Protein 2BKF (pdb70)

B-factor: mean 43.62, std 7.39, range [30.12, 72.99]

Structure (mmCIF, N/CA/C/O backbone):
data_2BKF
#
_entry.id   2BKF
#
_cell.length_a   100.612
_cell.length_b   100.612
_cell.length_c   42.160
_cell.angle_alpha   90.00
_cell.angle_beta   90.00
_cell.angle_gamma   120.00
#
_symmetry.space_group_name_H-M   'P 63 2 2'
#
loop_
_entity.id
_entity.type
_entity.pdbx_description
1 polymer 'ZINC-FINGER PROTEIN NBR1 (NEXT TO BREAST CANCER 1)'
2 non-polymer GLYCEROL
3 water water
#
loop_
_atom_site.group_PDB
_atom_site.id
_atom_site.type_symbol
_atom_site.label_atom_id
_atom_site.label_alt_id
_atom_site.label_comp_id
_atom_site.label_asym_id
_atom_site.label_entity_id
_atom_site.label_seq_id
_atom_site.pdbx_PDB_ins_code
_atom_site.Cartn_x
_atom_site.Cartn_y
_atom_site.Cartn_z
_atom_site.occupancy
_atom_site.B_iso_or_equiv
_atom_site.auth_seq_id
_atom_site.auth_comp_id
_atom_site.auth_asym_id
_atom_site.auth_atom_id
_atom_site.pdbx_PDB_model_num
ATOM 1 N N . ALA A 1 2 ? 23.870 73.458 19.493 1.00 62.65 0 ALA A N 1
ATOM 2 C CA . ALA A 1 2 ? 22.457 73.932 19.574 1.00 62.81 0 ALA A CA 1
ATOM 3 C C . ALA A 1 2 ? 22.372 75.381 19.117 1.00 61.55 0 ALA A C 1
ATOM 4 O O . ALA A 1 2 ? 23.329 76.134 19.344 1.00 62.58 0 ALA A O 1
ATOM 6 N N . MET A 1 3 ? 21.283 75.825 18.482 1.00 58.64 1 MET A N 1
ATOM 7 C CA . MET A 1 3 ? 20.166 75.049 17.892 1.00 55.85 1 MET A CA 1
ATOM 8 C C . MET A 1 3 ? 19.402 76.116 17.121 1.00 53.32 1 MET A C 1
ATOM 9 O O . MET A 1 3 ? 19.315 77.253 17.590 1.00 51.26 1 MET A O 1
ATOM 14 N N . GLU A 1 4 ? 18.854 75.781 15.955 1.00 48.92 2 GLU A N 1
ATOM 15 C CA . GLU A 1 4 ? 18.306 76.817 15.079 1.00 48.30 2 GLU A CA 1
ATOM 16 C C . GLU A 1 4 ? 17.213 77.614 15.796 1.00 47.11 2 GLU A C 1
ATOM 17 O O . GLU A 1 4 ? 16.336 77.026 16.430 1.00 44.77 2 GLU A O 1
ATOM 28 N N . PRO A 1 5 ? 17.258 78.960 15.697 1.00 45.68 3 PRO A N 1
ATOM 29 C CA . PRO A 1 5 ? 16.219 79.771 16.330 1.00 44.79 3 PRO A CA 1
ATOM 30 C C . PRO A 1 5 ? 14.919 79.732 15.547 1.00 42.56 3 PRO A C 1
ATOM 31 O O . PRO A 1 5 ? 14.878 79.151 14.460 1.00 42.77 3 PRO A O 1
ATOM 35 N N . GLN A 1 6 ? 13.881 80.363 16.091 1.00 41.70 4 GLN A N 1
ATOM 36 C CA . GLN A 1 6 ? 12.586 80.449 15.425 1.00 41.73 4 GLN A CA 1
ATOM 37 C C . GLN A 1 6 ? 12.776 80.903 13.984 1.00 42.07 4 GLN A C 1
ATOM 38 O O . GLN A 1 6 ? 13.532 81.833 13.720 1.00 43.85 4 GLN A O 1
ATOM 44 N N . VAL A 1 7 ? 12.091 80.236 13.056 1.00 38.45 5 VAL A N 1
ATOM 45 C CA . VAL A 1 7 ? 12.098 80.625 11.652 1.00 39.10 5 VAL A CA 1
ATOM 46 C C . VAL A 1 7 ? 10.690 81.047 11.274 1.00 38.97 5 VAL A C 1
ATOM 47 O O . VAL A 1 7 ? 9.717 80.496 11.762 1.00 40.00 5 VAL A O 1
ATOM 51 N N . THR A 1 8 ? 10.589 82.027 10.386 1.00 37.65 6 THR A N 1
ATOM 52 C CA . THR A 1 8 ? 9.323 82.447 9.809 1.00 37.40 6 THR A CA 1
ATOM 53 C C . THR A 1 8 ? 9.218 81.912 8.388 1.00 37.51 6 THR A C 1
ATOM 54 O O . THR A 1 8 ? 10.098 82.165 7.562 1.00 37.14 6 THR A O 1
ATOM 58 N N . LEU A 1 9 ? 8.157 81.156 8.122 1.00 36.53 7 LEU A N 1
ATOM 59 C CA . LEU A 1 9 ? 7.885 80.663 6.753 1.00 35.94 7 LEU A CA 1
ATOM 60 C C . LEU A 1 9 ? 6.806 81.547 6.157 1.00 37.74 7 LEU A C 1
ATOM 61 O O . LEU A 1 9 ? 5.686 81.563 6.641 1.00 38.76 7 LEU A O 1
ATOM 66 N N . ASN A 1 10 ? 7.152 82.289 5.104 1.00 36.73 8 ASN A N 1
ATOM 67 C CA . ASN A 1 10 ? 6.212 83.179 4.456 1.00 37.43 8 ASN A CA 1
ATOM 68 C C . ASN A 1 10 ? 5.749 82.433 3.227 1.00 37.61 8 ASN A C 1
ATOM 69 O O . ASN A 1 10 ? 6.542 82.263 2.293 1.00 39.55 8 ASN A O 1
ATOM 74 N N . VAL A 1 11 ? 4.522 81.938 3.251 1.00 36.21 9 VAL A N 1
ATOM 75 C CA . VAL A 1 11 ? 4.053 80.988 2.243 1.00 36.32 9 VAL A CA 1
ATOM 76 C C . VAL A 1 11 ? 2.973 81.628 1.389 1.00 37.14 9 VAL A C 1
ATOM 77 O O . VAL A 1 11 ? 1.934 82.038 1.882 1.00 37.17 9 VAL A O 1
ATOM 81 N N . THR A 1 12 ? 3.243 81.755 0.088 1.00 35.69 10 THR A N 1
ATOM 82 C CA . THR A 1 12 ? 2.308 82.300 -0.885 1.00 36.16 10 THR A CA 1
ATOM 83 C C . THR A 1 12 ? 1.595 81.190 -1.642 1.00 34.59 10 THR A C 1
ATOM 84 O O . THR A 1 12 ? 2.207 80.235 -2.099 1.00 38.12 10 THR A O 1
ATOM 88 N N . PHE A 1 13 ? 0.296 81.333 -1.734 1.00 37.97 11 PHE A N 1
ATOM 89 C CA . PHE A 1 13 ? -0.522 80.548 -2.617 1.00 36.79 11 PHE A CA 1
ATOM 90 C C . PHE A 1 13 ? -1.403 81.516 -3.370 1.00 35.44 11 PHE A C 1
ATOM 91 O O . PHE A 1 13 ? -2.287 82.137 -2.817 1.00 35.33 11 PHE A O 1
ATOM 99 N N . LYS A 1 14 ? -1.154 81.637 -4.664 1.00 35.78 12 LYS A N 1
ATOM 100 C CA . LYS A 1 14 ? -1.897 82.528 -5.525 1.00 35.92 12 LYS A CA 1
ATOM 101 C C . LYS A 1 14 ? -1.726 83.919 -4.966 1.00 37.47 12 LYS A C 1
ATOM 102 O O . LYS A 1 14 ? -0.580 84.389 -4.883 1.00 37.74 12 LYS A O 1
ATOM 108 N N . ASN A 1 15 ? -2.807 84.605 -4.584 1.00 37.09 13 ASN A N 1
ATOM 109 C CA . ASN A 1 15 ? -2.651 85.961 -4.018 1.00 35.65 13 ASN A CA 1
ATOM 110 C C . ASN A 1 15 ? -2.859 86.026 -2.520 1.00 34.74 13 ASN A C 1
ATOM 111 O O . ASN A 1 15 ? -3.126 87.094 -1.990 1.00 36.48 13 ASN A O 1
ATOM 116 N N . GLU A 1 16 ? -2.739 84.884 -1.907 1.00 34.62 14 GLU A N 1
ATOM 117 C CA . GLU A 1 16 ? -2.814 84.802 -0.447 1.00 34.69 14 GLU A CA 1
ATOM 118 C C . GLU A 1 16 ? -1.435 84.508 0.099 1.00 36.63 14 GLU A C 1
ATOM 119 O O . GLU A 1 16 ? -0.687 83.708 -0.464 1.00 38.10 14 GLU A O 1
ATOM 125 N N . ILE A 1 17 ? -1.091 85.136 1.233 1.00 36.20 15 ILE A N 1
ATOM 126 C CA . ILE A 1 17 ? 0.154 84.805 1.884 1.00 36.79 15 ILE A CA 1
ATOM 127 C C . ILE A 1 17 ? -0.110 84.635 3.359 1.00 37.79 15 ILE A C 1
ATOM 128 O O . ILE A 1 17 ? -0.863 85.421 3.945 1.00 39.15 15 ILE A O 1
ATOM 133 N N . GLN A 1 18 ? 0.491 83.603 3.911 1.00 37.31 16 GLN A N 1
ATOM 134 C CA . GLN A 1 18 ? 0.470 83.410 5.346 1.00 40.96 16 GLN A CA 1
ATOM 135 C C . GLN A 1 18 ? 1.854 83.230 5.844 1.00 41.03 16 GLN A C 1
ATOM 136 O O . GLN A 1 18 ? 2.677 82.558 5.214 1.00 42.42 16 GLN A O 1
ATOM 142 N N . SER A 1 19 ? 2.105 83.812 7.012 1.00 41.06 17 SER A N 1
ATOM 143 C CA . SER A 1 19 ? 3.395 83.617 7.673 1.00 40.57 17 SER A CA 1
ATOM 144 C C . SER A 1 19 ? 3.220 82.664 8.835 1.00 40.55 17 SER A C 1
ATOM 145 O O . SER A 1 19 ? 2.302 82.815 9.641 1.00 43.75 17 SER A O 1
ATOM 148 N N . PHE A 1 20 ? 4.071 81.676 8.893 1.00 37.26 18 PHE A N 1
ATOM 149 C CA . PHE A 1 20 ? 4.026 80.732 10.021 1.00 39.27 18 PHE A CA 1
ATOM 150 C C . PHE A 1 20 ? 5.282 80.911 10.831 1.00 39.36 18 PHE A C 1
ATOM 151 O O . PHE A 1 20 ? 6.374 80.766 10.308 1.00 40.38 18 PHE A O 1
ATOM 159 N N . LEU A 1 21 ? 5.136 81.229 12.117 1.00 41.40 19 LEU A N 1
ATOM 160 C CA . LEU A 1 21 ? 6.306 81.312 13.000 1.00 42.48 19 LEU A CA 1
ATOM 161 C C . LEU A 1 21 ? 6.490 79.925 13.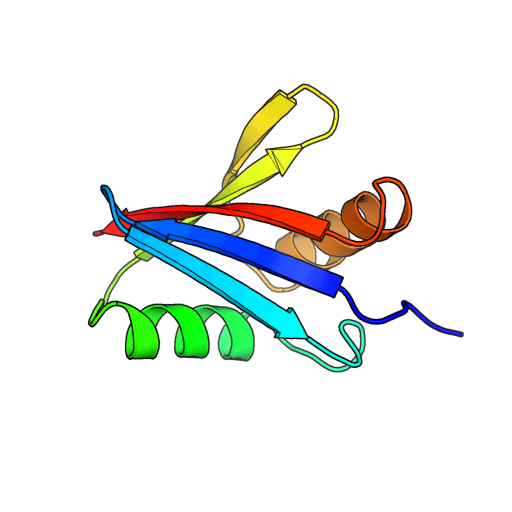571 1.00 44.62 19 LEU A C 1
ATOM 162 O O . LEU A 1 21 ? 5.603 79.457 14.299 1.00 50.69 19 LEU A O 1
ATOM 167 N N . VAL A 1 22 ? 7.623 79.276 13.248 1.00 39.19 20 VAL A N 1
ATOM 168 C CA . VAL A 1 22 ? 7.949 77.912 13.650 1.00 40.59 20 VAL A CA 1
ATOM 169 C C . VAL A 1 22 ? 9.048 78.009 14.694 1.00 38.81 20 VAL A C 1
ATOM 170 O O . VAL A 1 22 ? 10.182 78.351 14.403 1.00 38.80 20 VAL A O 1
ATOM 174 N N . SER A 1 23 ? 8.685 77.705 15.923 1.00 37.97 21 SER A N 1
ATOM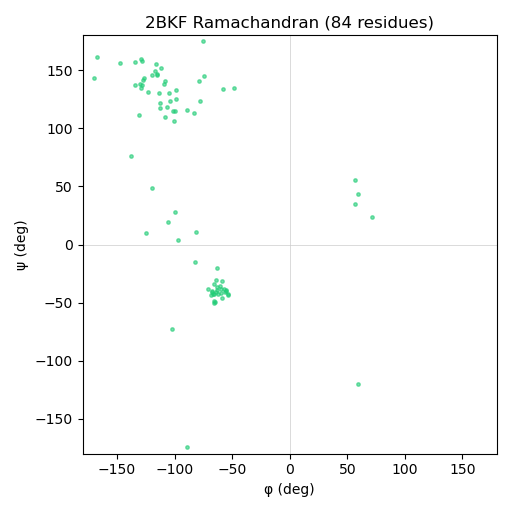 175 C CA . SER A 1 23 ? 9.551 77.981 17.040 1.00 37.44 21 SER A CA 1
ATOM 176 C C . SER A 1 23 ? 10.877 77.231 17.055 1.00 41.00 21 SER A C 1
ATOM 177 O O . SER A 1 23 ? 11.909 77.791 17.435 1.00 45.36 21 SER A O 1
ATOM 180 N N . ASP A 1 24 ? 10.868 75.966 16.699 1.00 40.36 22 ASP A N 1
ATOM 181 C CA . ASP A 1 24 ? 12.074 75.146 16.890 1.00 39.24 22 ASP A CA 1
ATOM 182 C C . ASP A 1 24 ? 12.230 74.308 15.647 1.00 37.89 22 ASP A C 1
ATOM 183 O O . ASP A 1 24 ? 11.931 73.130 15.685 1.00 39.34 22 ASP A O 1
ATOM 188 N N . PRO A 1 25 ? 12.702 74.925 14.549 1.00 38.46 23 PRO A N 1
ATOM 189 C CA . PRO A 1 25 ? 12.702 74.223 13.273 1.00 39.30 23 PRO A CA 1
ATOM 190 C C . PRO A 1 25 ? 13.472 72.922 13.219 1.00 39.68 23 PRO A C 1
ATOM 191 O O . PRO A 1 25 ? 13.080 72.021 12.480 1.00 39.15 23 PRO A O 1
ATOM 195 N N . GLU A 1 26 ? 14.548 72.782 13.992 1.00 38.84 24 GLU A N 1
ATOM 196 C CA . GLU A 1 26 ? 15.240 71.488 14.039 1.00 38.85 24 GLU A CA 1
ATOM 197 C C . GLU A 1 26 ? 14.360 70.393 14.602 1.00 36.79 24 GLU A C 1
ATOM 198 O O . GLU A 1 26 ? 14.641 69.216 14.447 1.00 37.45 24 GLU A O 1
ATOM 204 N N . ASN A 1 27 ? 13.328 70.801 15.336 1.00 36.60 25 ASN A N 1
ATOM 205 C CA . ASN A 1 27 ? 12.397 69.872 15.911 1.00 33.29 25 ASN A CA 1
ATOM 206 C C . ASN A 1 27 ? 11.129 69.721 15.130 1.00 36.99 25 ASN A C 1
ATOM 207 O O . ASN A 1 27 ? 10.082 69.410 15.698 1.00 39.97 25 ASN A O 1
ATOM 212 N N . THR A 1 28 ? 11.219 69.954 13.825 1.00 37.19 26 THR A N 1
ATOM 213 C CA . THR A 1 28 ? 10.076 69.796 12.953 1.00 37.54 26 THR A CA 1
ATOM 214 C C . THR A 1 28 ? 10.401 68.913 11.766 1.00 36.58 26 THR A C 1
ATOM 215 O O . THR A 1 28 ? 11.566 68.741 11.406 1.00 37.87 26 THR A O 1
ATOM 219 N N . THR A 1 29 ? 9.353 68.340 11.186 1.00 38.82 27 THR A N 1
ATOM 220 C CA . THR A 1 29 ? 9.510 67.530 9.988 1.00 37.27 27 THR A CA 1
ATOM 221 C C . THR A 1 29 ? 8.856 68.252 8.834 1.00 36.60 27 THR A C 1
ATOM 222 O O . THR A 1 29 ? 7.926 69.045 9.016 1.00 3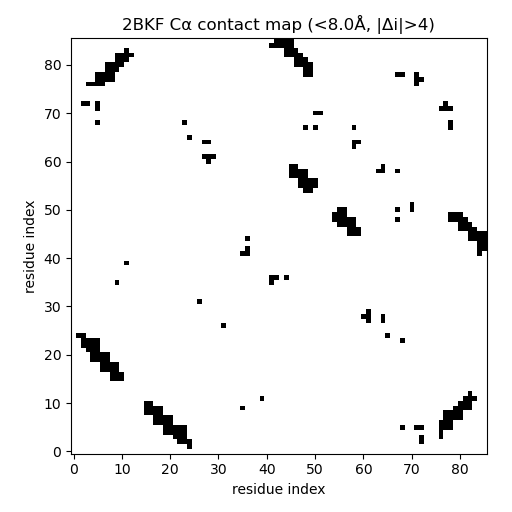7.83 27 THR A O 1
ATOM 226 N N . TRP A 1 30 ? 9.381 67.983 7.661 1.00 38.68 28 TRP A N 1
ATOM 227 C CA . TRP A 1 30 ? 8.774 68.483 6.441 1.00 37.39 28 TRP A CA 1
ATOM 228 C C . TRP A 1 30 ? 7.325 68.018 6.334 1.00 36.00 28 TRP A C 1
ATOM 229 O O . TRP A 1 30 ? 6.465 68.813 5.937 1.00 37.18 28 TRP A O 1
ATOM 240 N N . ALA A 1 31 ? 7.028 66.792 6.736 1.00 37.18 29 ALA A N 1
ATOM 241 C CA . ALA A 1 31 ? 5.645 66.318 6.714 1.00 37.35 29 ALA A CA 1
ATOM 242 C C . ALA A 1 31 ? 4.737 67.226 7.520 1.00 37.47 29 ALA A C 1
ATOM 243 O O . ALA A 1 31 ? 3.648 67.578 7.081 1.00 37.81 29 ALA A O 1
ATOM 245 N N . ASP A 1 32 ? 5.215 67.685 8.677 1.00 39.01 30 ASP A N 1
ATOM 246 C CA . ASP A 1 32 ? 4.430 68.563 9.515 1.00 39.23 30 ASP A CA 1
ATOM 247 C C . ASP A 1 32 ? 4.174 69.933 8.841 1.00 36.88 30 ASP A C 1
ATOM 248 O O . ASP A 1 32 ? 3.089 70.530 8.917 1.00 36.34 30 ASP A O 1
ATOM 253 N N . ILE A 1 33 ? 5.208 70.470 8.213 1.00 36.55 31 ILE A N 1
ATOM 254 C CA . ILE A 1 33 ? 5.116 71.759 7.536 1.00 37.38 31 ILE A CA 1
ATOM 255 C C . ILE A 1 33 ? 4.164 71.638 6.364 1.00 37.80 31 ILE A C 1
ATOM 256 O O . ILE A 1 33 ? 3.287 72.469 6.197 1.00 37.77 31 ILE A O 1
ATOM 261 N N . GLU A 1 34 ? 4.361 70.625 5.525 1.00 39.83 32 GLU A N 1
ATOM 262 C CA . GLU A 1 34 ? 3.435 70.399 4.393 1.00 40.26 32 GLU A CA 1
ATOM 263 C C . GLU A 1 34 ? 2.001 70.307 4.858 1.00 38.20 32 GLU A C 1
ATOM 264 O O . GLU A 1 34 ? 1.091 70.867 4.263 1.00 38.99 32 GLU A O 1
ATOM 270 N N . ALA A 1 35 ? 1.781 69.580 5.950 1.00 37.08 33 ALA A N 1
ATOM 271 C CA . ALA A 1 35 ? 0.446 69.415 6.473 1.00 37.19 33 ALA A CA 1
ATOM 272 C C . ALA A 1 35 ? -0.134 70.749 6.910 1.00 34.72 33 ALA A C 1
ATOM 273 O O . ALA A 1 35 ? -1.293 71.051 6.682 1.00 38.30 33 ALA A O 1
ATOM 275 N N . MET A 1 36 ? 0.682 71.607 7.524 1.00 35.72 34 MET A N 1
ATOM 276 C CA . MET A 1 36 ? 0.211 72.908 7.931 1.00 37.58 34 MET A CA 1
ATOM 277 C C . MET A 1 36 ? -0.226 73.763 6.737 1.00 35.81 34 MET A C 1
ATOM 278 O O . MET A 1 36 ? -1.222 74.468 6.771 1.00 37.01 34 MET A O 1
ATOM 287 N N . VAL A 1 37 ? 0.577 73.711 5.676 1.00 35.41 35 VAL A N 1
ATOM 288 C CA . VAL A 1 37 ? 0.283 74.470 4.469 1.00 35.59 35 VAL A CA 1
ATOM 289 C C . VAL A 1 37 ? -1.006 73.939 3.777 1.00 35.09 35 VAL A C 1
ATOM 290 O O . VAL A 1 37 ? -1.841 74.716 3.339 1.00 36.46 35 VAL A O 1
ATOM 294 N N . LYS A 1 38 ? -1.159 72.629 3.711 1.00 35.51 36 LYS A N 1
ATOM 295 C CA . LYS A 1 38 ? -2.344 71.968 3.162 1.00 36.87 36 LYS A CA 1
ATOM 296 C C . LYS A 1 38 ? -3.591 72.367 3.888 1.00 35.69 36 LYS A C 1
ATOM 297 O O . LYS A 1 38 ? -4.588 72.680 3.297 1.00 37.71 36 LYS A O 1
ATOM 303 N N . VAL A 1 39 ? -3.523 72.360 5.228 1.00 38.03 37 VAL A N 1
ATOM 304 C CA . VAL A 1 39 ? -4.677 72.697 6.023 1.00 40.44 37 VAL A CA 1
ATOM 305 C C . VAL A 1 39 ? -5.025 74.167 5.847 1.00 40.49 37 VAL A C 1
ATOM 306 O O . VAL A 1 39 ? -6.187 74.555 5.706 1.00 46.44 37 VAL A O 1
ATOM 310 N N . SER A 1 40 ? -4.010 75.007 5.797 1.00 40.33 38 SER A N 1
ATOM 311 C CA . SER A 1 40 ? -4.208 76.410 5.715 1.00 38.74 38 SER A CA 1
ATOM 312 C C . SER A 1 40 ? -4.888 76.813 4.414 1.00 38.57 38 SER A C 1
ATOM 313 O O . SER A 1 40 ? -5.894 77.521 4.441 1.00 42.45 38 SER A O 1
ATOM 316 N N . PHE A 1 41 ? -4.374 76.315 3.282 1.00 38.14 39 PHE A N 1
ATOM 317 C CA . PHE A 1 41 ? -4.85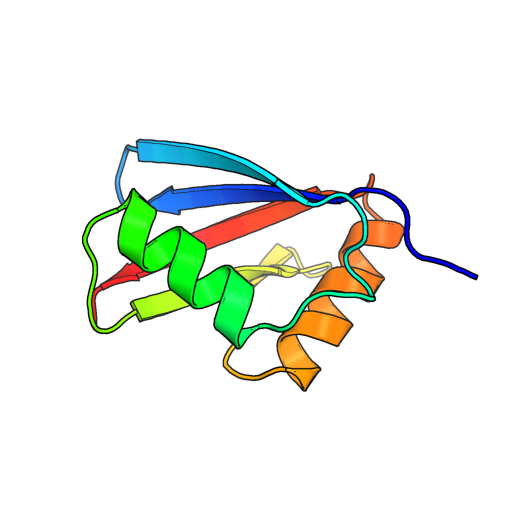0 76.678 1.962 1.00 35.78 39 PHE A CA 1
ATOM 318 C C . PHE A 1 41 ? -5.868 75.716 1.309 1.00 33.96 39 PHE A C 1
ATOM 319 O O . PHE A 1 41 ? -6.294 75.932 0.170 1.00 36.53 39 PHE A O 1
ATOM 327 N N . ASP A 1 42 ? -6.272 74.696 2.038 1.00 34.42 40 ASP A N 1
ATOM 328 C CA . ASP A 1 42 ? -7.183 73.670 1.555 1.00 33.27 40 ASP A CA 1
ATOM 329 C C . ASP A 1 42 ? -6.653 72.997 0.313 1.00 35.83 40 ASP A C 1
ATOM 330 O O . ASP A 1 42 ? -7.356 72.948 -0.710 1.00 37.17 40 ASP A O 1
ATOM 335 N N . LEU A 1 43 ? -5.443 72.458 0.410 1.00 34.90 41 LEU A N 1
ATOM 336 C CA . LEU A 1 43 ? -4.819 71.779 -0.733 1.00 37.84 41 LEU A CA 1
ATOM 337 C C . LEU A 1 43 ? -4.579 70.316 -0.441 1.00 38.46 41 LEU A C 1
ATOM 338 O O . LEU A 1 43 ? -4.371 69.918 0.706 1.00 39.70 41 LEU A O 1
ATOM 343 N N . ASN A 1 44 ? -4.627 69.493 -1.476 1.00 41.86 42 ASN A N 1
ATOM 344 C CA . ASN A 1 44 ? -4.323 68.082 -1.289 1.00 45.03 42 ASN A CA 1
ATOM 345 C C . ASN A 1 44 ? -2.912 67.810 -1.782 1.00 46.93 42 ASN A C 1
ATOM 346 O O . ASN A 1 44 ? -2.011 67.621 -0.984 1.00 53.67 42 ASN A O 1
ATOM 355 N N . THR A 1 45 ? -2.700 67.821 -3.087 1.00 46.72 43 THR A N 1
ATOM 356 C CA . THR A 1 45 ? -1.387 67.522 -3.625 1.00 46.79 43 THR A CA 1
ATOM 357 C C . THR A 1 45 ? -0.741 68.854 -3.928 1.00 46.29 43 THR A C 1
ATOM 358 O O . THR A 1 45 ? -1.322 69.671 -4.638 1.00 48.58 43 THR A O 1
ATOM 365 N N . ILE A 1 46 ? 0.444 69.075 -3.369 1.00 45.42 44 ILE A N 1
ATOM 366 C CA . ILE A 1 46 ? 1.139 70.349 -3.498 1.00 45.61 44 ILE A CA 1
ATOM 367 C C . ILE A 1 46 ? 2.608 70.181 -3.841 1.00 43.75 44 ILE A C 1
ATOM 368 O O . ILE A 1 46 ? 3.200 69.120 -3.617 1.00 43.02 44 ILE A O 1
ATOM 373 N N . GLN A 1 47 ? 3.175 71.222 -4.433 1.00 42.30 45 GLN A N 1
ATOM 374 C CA . GLN A 1 47 ? 4.614 71.382 -4.507 1.00 41.69 45 GLN A CA 1
ATOM 375 C C . GLN A 1 47 ? 4.928 72.718 -3.875 1.00 40.77 45 GLN A C 1
ATOM 376 O O . GLN A 1 47 ? 4.286 73.726 -4.176 1.00 39.01 45 GLN A O 1
ATOM 382 N N . ILE A 1 48 ? 5.900 72.709 -2.980 1.00 39.06 46 ILE A N 1
ATOM 383 C CA . ILE A 1 48 ? 6.324 73.905 -2.336 1.00 38.43 46 ILE A CA 1
ATOM 384 C C . ILE A 1 48 ? 7.742 74.183 -2.800 1.00 38.85 46 ILE A C 1
ATOM 385 O O . ILE A 1 48 ? 8.590 73.294 -2.799 1.00 40.02 46 ILE A O 1
ATOM 390 N N . LYS A 1 49 ? 7.976 75.419 -3.231 1.00 37.23 47 LYS A N 1
AT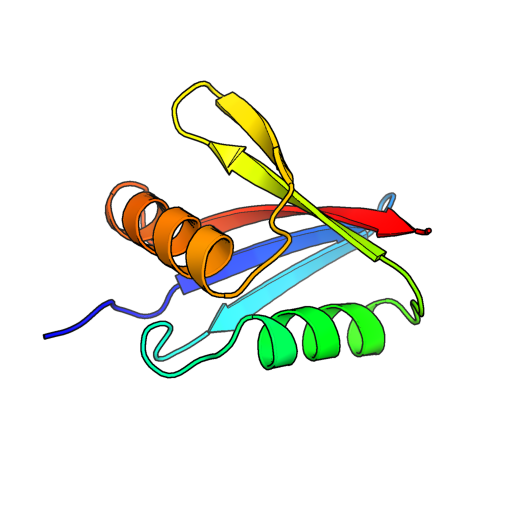OM 391 C CA . LYS A 1 49 ? 9.317 75.899 -3.581 1.00 37.90 47 LYS A CA 1
ATOM 392 C C . LYS A 1 49 ? 9.739 77.021 -2.649 1.00 40.45 47 LYS A C 1
ATOM 393 O O . LYS A 1 49 ? 8.891 77.682 -2.053 1.00 40.02 47 LYS A O 1
ATOM 399 N N . TYR A 1 50 ? 11.045 77.208 -2.496 1.00 38.67 48 TYR A N 1
ATOM 400 C CA . TYR A 1 50 ? 11.557 78.370 -1.790 1.00 39.16 48 TYR A CA 1
ATOM 401 C C . TYR A 1 50 ? 12.609 79.079 -2.605 1.00 41.35 48 TYR A C 1
ATOM 402 O O . TYR A 1 50 ? 13.242 78.508 -3.497 1.00 37.60 48 TYR A O 1
ATOM 411 N N . LEU A 1 51 ? 12.810 80.339 -2.247 1.00 42.25 49 LEU A N 1
ATOM 412 C CA . LEU A 1 51 ? 13.824 81.163 -2.850 1.00 42.06 49 LEU A CA 1
ATOM 413 C C . LEU A 1 51 ? 15.178 80.919 -2.185 1.00 40.64 49 LEU A C 1
ATOM 414 O O . LEU A 1 51 ? 15.355 81.226 -1.000 1.00 41.04 49 LEU A O 1
ATOM 419 N N . ASP A 1 52 ? 16.113 80.350 -2.940 1.00 41.18 50 ASP A N 1
ATOM 420 C CA . ASP A 1 52 ? 17.433 80.001 -2.394 1.00 44.02 50 ASP A CA 1
ATOM 421 C C . ASP A 1 52 ? 18.449 81.152 -2.521 1.00 45.97 50 ASP A C 1
ATOM 422 O O . ASP A 1 52 ? 18.079 82.257 -2.922 1.00 45.07 50 ASP A O 1
ATOM 427 N N . GLU A 1 53 ? 19.711 80.898 -2.168 1.00 48.26 51 GLU A N 1
ATOM 428 C CA . GLU A 1 53 ? 20.761 81.931 -2.196 1.00 50.24 51 GLU A CA 1
ATOM 429 C C . GLU A 1 53 ? 21.035 82.438 -3.605 1.00 51.07 51 GLU A C 1
ATOM 430 O O . GLU A 1 53 ? 21.425 83.592 -3.790 1.00 53.02 51 GLU A O 1
ATOM 436 N N . GLU A 1 54 ? 20.841 81.569 -4.594 1.00 51.61 52 GLU A N 1
ATOM 437 C CA . GLU A 1 54 ? 20.969 81.950 -6.000 1.00 51.55 52 GLU A CA 1
ATOM 438 C C . GLU A 1 54 ? 19.689 82.627 -6.505 1.00 51.39 52 GLU A C 1
ATOM 439 O O . GLU A 1 54 ? 19.532 82.834 -7.705 1.00 51.30 52 GLU A O 1
ATOM 445 N N . ASN A 1 55 ? 18.780 82.961 -5.586 1.00 50.33 53 ASN A N 1
ATOM 446 C CA . ASN A 1 55 ? 17.538 83.662 -5.905 1.00 50.67 53 ASN A CA 1
ATOM 447 C C . ASN A 1 55 ? 16.689 82.929 -6.941 1.00 50.57 53 ASN A C 1
ATOM 448 O O . ASN A 1 55 ? 16.008 83.545 -7.761 1.00 51.01 53 ASN A O 1
ATOM 453 N N . GLU A 1 56 ? 16.727 81.602 -6.868 1.00 50.05 54 GLU A N 1
ATOM 454 C CA . GLU A 1 56 ? 15.939 80.740 -7.733 1.00 49.05 54 GLU A CA 1
ATOM 455 C C . GLU A 1 56 ? 14.943 79.969 -6.887 1.00 47.68 54 GLU A C 1
ATOM 456 O O . GLU A 1 56 ? 15.247 79.639 -5.744 1.00 45.56 54 GLU A O 1
ATOM 462 N N . GLU A 1 57 ? 13.769 79.687 -7.455 1.00 46.44 55 GLU A N 1
ATOM 463 C CA . GLU A 1 57 ? 12.779 78.844 -6.788 1.00 46.15 55 GLU A CA 1
ATOM 464 C C . GLU A 1 57 ? 13.176 77.389 -6.927 1.00 46.38 55 GLU A C 1
ATOM 465 O O . GLU A 1 57 ? 13.352 76.885 -8.033 1.00 48.80 55 GLU A O 1
ATOM 471 N N . VAL A 1 58 ? 13.311 76.718 -5.796 1.00 44.24 56 VAL A N 1
ATOM 472 C CA . VAL A 1 58 ? 13.667 75.310 -5.808 1.00 44.12 56 VAL A CA 1
ATOM 473 C C . VAL A 1 58 ? 12.667 74.543 -4.950 1.00 41.9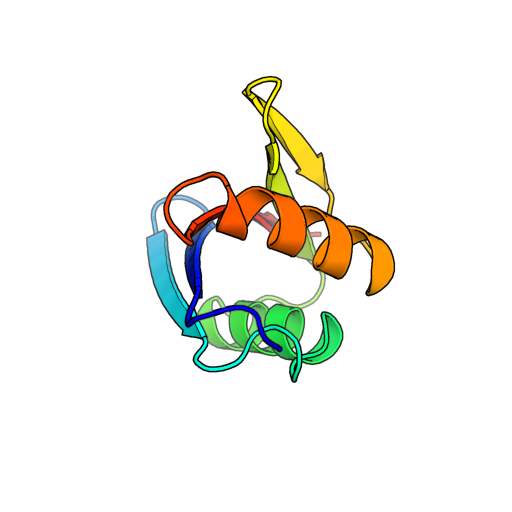5 56 VAL A C 1
ATOM 474 O O . VAL A 1 58 ? 12.281 74.986 -3.860 1.00 40.43 56 VAL A O 1
ATOM 478 N N . SER A 1 59 ? 12.232 73.393 -5.454 1.00 40.31 57 SER A N 1
ATOM 479 C CA . SER A 1 59 ? 11.208 72.620 -4.774 1.00 40.84 57 SER A CA 1
ATOM 480 C C . SER A 1 59 ? 11.825 71.950 -3.562 1.00 39.78 57 SER A C 1
ATOM 481 O O . SER A 1 59 ? 12.993 71.580 -3.569 1.00 42.34 57 SER A O 1
ATOM 486 N N . ILE A 1 60 ? 11.028 71.847 -2.506 1.00 38.15 58 ILE A N 1
ATOM 487 C CA . ILE A 1 60 ? 11.345 71.041 -1.336 1.00 37.60 58 ILE A CA 1
ATOM 488 C C . ILE A 1 60 ? 10.439 69.834 -1.415 1.00 37.76 58 ILE A C 1
ATOM 489 O O . ILE A 1 60 ? 9.220 69.958 -1.332 1.00 36.96 58 ILE A O 1
ATOM 494 N N . ASN A 1 61 ? 11.047 68.664 -1.507 1.00 38.94 59 ASN A N 1
ATOM 495 C CA . ASN A 1 61 ? 10.328 67.422 -1.732 1.00 38.93 59 ASN A CA 1
ATOM 496 C C . ASN A 1 61 ? 10.611 66.368 -0.683 1.00 39.03 59 ASN A C 1
ATOM 497 O O . ASN A 1 61 ? 10.158 65.242 -0.825 1.00 40.40 59 ASN A O 1
ATOM 502 N N . SER A 1 62 ? 11.298 66.759 0.392 1.00 38.83 60 SER A N 1
ATOM 503 C CA . SER A 1 62 ? 11.802 65.773 1.342 1.00 37.77 60 SER A CA 1
ATOM 504 C C . SER A 1 62 ? 12.277 66.434 2.619 1.00 36.07 60 SER A C 1
ATOM 505 O O . SER A 1 62 ? 12.574 67.623 2.661 1.00 36.81 60 SER A O 1
ATOM 508 N N . GLN A 1 63 ? 12.379 65.624 3.673 1.00 35.73 61 GLN A N 1
ATOM 509 C CA . GLN A 1 63 ? 12.957 66.067 4.935 1.00 36.03 61 GLN A CA 1
ATOM 510 C C . GLN A 1 63 ? 14.341 66.676 4.735 1.00 35.22 61 GLN A C 1
ATOM 511 O O . GLN A 1 63 ? 14.643 67.704 5.309 1.00 36.94 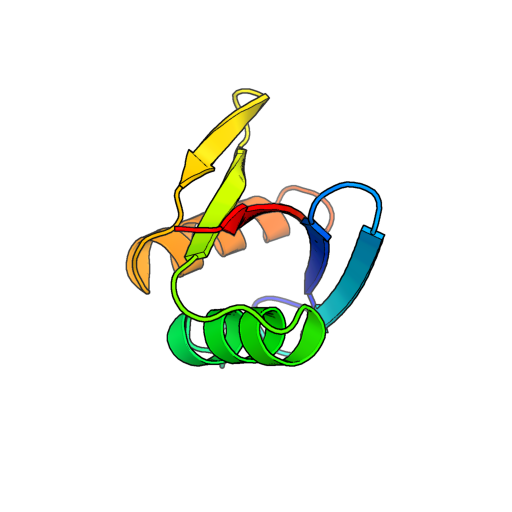61 GLN A O 1
ATOM 517 N N . GLY A 1 64 ? 15.174 66.057 3.901 1.00 32.83 62 GLY A N 1
ATOM 518 C CA . GLY A 1 64 ? 16.529 66.555 3.710 1.00 35.40 62 GLY A CA 1
ATOM 519 C C . GLY A 1 64 ? 16.587 67.895 3.014 1.00 35.29 62 GLY A C 1
ATOM 520 O O . GLY A 1 64 ? 17.379 68.768 3.380 1.00 36.64 62 GLY A O 1
ATOM 521 N N . GLU A 1 65 ? 15.743 68.064 2.005 1.00 36.67 63 GLU A N 1
ATOM 522 C CA . GLU A 1 65 ? 15.653 69.330 1.289 1.00 36.25 63 GLU A CA 1
ATOM 523 C C . GLU A 1 65 ? 15.122 70.418 2.190 1.00 36.39 63 GLU A C 1
ATOM 524 O O . GLU A 1 65 ? 15.534 71.567 2.071 1.00 37.34 63 GLU A O 1
ATOM 530 N N . TYR A 1 66 ? 14.224 70.043 3.105 1.00 36.47 64 TYR A N 1
ATOM 531 C CA . TYR A 1 66 ? 13.709 70.955 4.115 1.00 36.35 64 TYR A CA 1
ATOM 532 C C . TYR A 1 66 ? 14.809 71.385 5.074 1.00 36.08 64 TYR A C 1
ATOM 533 O O . TYR A 1 66 ? 14.989 72.583 5.329 1.00 37.09 64 TYR A O 1
ATOM 542 N N . GLU A 1 67 ? 15.571 70.421 5.577 1.00 37.07 65 GLU A N 1
ATOM 543 C CA . GLU A 1 67 ? 16.672 70.732 6.480 1.00 35.92 65 GLU A CA 1
ATOM 544 C C . GLU A 1 67 ? 17.708 71.636 5.828 1.00 37.46 65 GLU A C 1
ATOM 545 O O . GLU A 1 67 ? 18.261 72.525 6.468 1.00 39.85 65 GLU A O 1
ATOM 551 N N . GLU A 1 68 ? 17.939 71.451 4.538 1.00 37.98 66 GLU A N 1
ATOM 552 C CA . GLU A 1 68 ? 18.895 72.304 3.842 1.00 37.20 66 GLU A CA 1
ATOM 553 C C . GLU A 1 68 ? 18.353 73.722 3.667 1.00 37.21 66 GLU A C 1
ATOM 554 O O . GLU A 1 68 ? 19.101 74.693 3.782 1.00 38.16 66 GLU A O 1
ATOM 560 N N . ALA A 1 69 ? 17.061 73.824 3.393 1.00 37.80 67 ALA A N 1
ATOM 561 C CA . ALA A 1 69 ? 16.387 75.113 3.309 1.00 37.18 67 ALA A CA 1
ATOM 562 C C . ALA A 1 69 ? 16.490 75.867 4.644 1.00 38.89 67 ALA A C 1
ATOM 563 O O . ALA A 1 69 ? 16.745 77.073 4.668 1.00 39.45 67 ALA A O 1
ATOM 565 N N . LEU A 1 70 ? 16.310 75.148 5.743 1.00 38.27 68 LEU A N 1
ATOM 566 C CA . LEU A 1 70 ? 16.484 75.739 7.083 1.00 39.77 68 LEU A CA 1
ATOM 567 C C . LEU A 1 70 ? 17.893 76.231 7.393 1.00 40.30 68 LEU A C 1
ATOM 568 O O . LEU A 1 70 ? 18.056 77.250 8.055 1.00 41.07 68 LEU A O 1
ATOM 573 N N . LYS A 1 71 ? 18.911 75.523 6.920 1.00 40.45 69 LYS A N 1
ATOM 574 C CA . LYS A 1 71 ? 20.293 75.979 7.103 1.00 41.47 69 LYS A CA 1
ATOM 575 C C . LYS A 1 71 ? 20.483 77.339 6.453 1.00 40.89 69 LYS A C 1
ATOM 576 O O . LYS A 1 71 ? 21.203 78.196 6.971 1.00 42.33 69 LYS A O 1
ATOM 582 N N . MET A 1 72 ? 19.850 77.518 5.301 1.00 40.82 70 MET A N 1
ATOM 583 C CA . MET A 1 72 ? 19.905 78.779 4.587 1.00 40.90 70 MET A CA 1
ATOM 584 C C . MET A 1 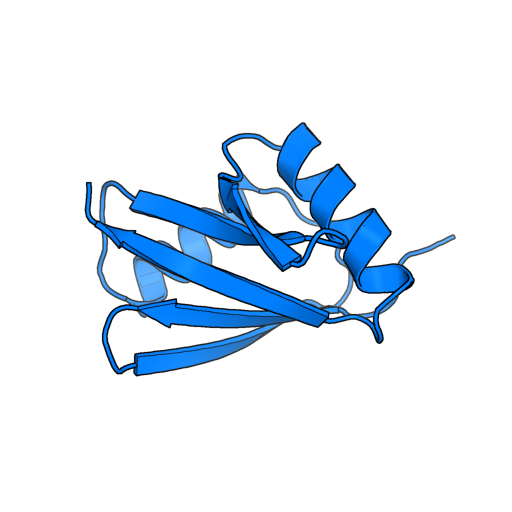72 ? 19.160 79.872 5.339 1.00 41.28 70 MET A C 1
ATOM 585 O O . MET A 1 72 ? 19.645 80.994 5.461 1.00 39.90 70 MET A O 1
ATOM 590 N N . ALA A 1 73 ? 17.982 79.529 5.847 1.00 40.37 71 ALA A N 1
ATOM 591 C CA . ALA A 1 73 ? 17.158 80.479 6.590 1.00 41.23 71 ALA A CA 1
ATOM 592 C C . ALA A 1 73 ? 17.934 81.081 7.754 1.00 41.08 71 ALA A C 1
ATOM 593 O O . ALA A 1 73 ? 17.808 82.270 8.017 1.00 42.95 71 ALA A O 1
ATOM 595 N N . VAL A 1 74 ? 18.743 80.261 8.424 1.00 42.52 72 VAL A N 1
ATOM 596 C CA . VAL A 1 74 ? 19.610 80.703 9.528 1.00 43.69 72 VAL A CA 1
ATOM 597 C C . VAL A 1 74 ? 20.520 81.850 9.104 1.00 44.03 72 VAL A C 1
ATOM 598 O O . VAL A 1 74 ? 20.762 82.783 9.871 1.00 44.88 72 VAL A O 1
ATOM 602 N N . LYS A 1 75 ? 21.038 81.746 7.885 1.00 44.10 73 LYS A N 1
ATOM 603 C CA . LYS A 1 75 ? 21.986 82.711 7.352 1.00 44.54 73 LYS A CA 1
ATOM 604 C C . LYS A 1 75 ? 21.268 83.938 6.794 1.00 43.64 73 LYS A C 1
ATOM 605 O O . LYS A 1 75 ? 21.890 84.971 6.565 1.00 44.17 73 LYS A O 1
ATOM 611 N N . GLN A 1 76 ? 19.958 83.814 6.584 1.00 43.83 74 GLN A N 1
ATOM 612 C CA . GLN A 1 76 ? 19.171 84.849 5.932 1.00 42.25 74 GLN A CA 1
ATOM 613 C C . GLN A 1 76 ? 18.058 85.394 6.816 1.00 40.64 74 GLN A C 1
ATOM 614 O O . GLN A 1 76 ? 16.923 85.509 6.388 1.00 42.31 74 GLN A O 1
ATOM 620 N N . GLY A 1 77 ? 18.395 85.747 8.049 1.00 39.75 75 GLY A N 1
ATOM 621 C CA . GLY A 1 77 ? 17.447 86.435 8.918 1.00 40.66 75 GLY A CA 1
ATOM 622 C C . GLY A 1 77 ? 16.312 85.565 9.418 1.00 39.65 75 GLY A C 1
ATOM 623 O O . GLY A 1 77 ? 15.250 86.071 9.778 1.00 40.20 75 GLY A O 1
ATOM 624 N N . ASN A 1 78 ? 16.545 84.256 9.445 1.00 38.51 76 ASN A N 1
ATOM 625 C CA . ASN A 1 78 ? 15.610 83.306 10.023 1.00 38.44 76 ASN A CA 1
ATOM 626 C C . ASN A 1 78 ? 14.247 83.330 9.371 1.00 40.20 76 ASN A C 1
ATOM 627 O O . ASN A 1 78 ? 13.212 83.306 10.039 1.00 38.82 76 ASN A O 1
ATOM 632 N N . GLN A 1 79 ? 14.253 83.398 8.048 1.00 39.25 77 GLN A N 1
ATOM 633 C CA . GLN A 1 79 ? 13.011 83.329 7.306 1.00 40.48 77 GLN A CA 1
ATOM 634 C C . GLN A 1 79 ? 13.218 82.660 5.971 1.00 39.13 77 GLN A C 1
ATOM 635 O O . GLN A 1 79 ? 14.330 82.638 5.437 1.00 39.26 77 GLN A O 1
ATOM 641 N N . LEU A 1 80 ? 12.126 82.111 5.454 1.00 40.16 78 LEU A N 1
ATOM 642 C CA . LEU A 1 80 ? 12.087 81.509 4.129 1.00 39.67 78 LEU A CA 1
ATOM 643 C C . LEU A 1 80 ? 10.891 82.084 3.385 1.00 39.93 78 LEU A C 1
ATOM 644 O O . LEU A 1 80 ? 9.801 82.227 3.956 1.00 38.97 78 LEU A O 1
ATOM 649 N N . GLN A 1 81 ? 11.103 82.402 2.113 1.00 39.18 79 GLN A N 1
ATOM 650 C CA . GLN A 1 81 ? 10.037 82.823 1.232 1.00 39.60 79 GLN A CA 1
ATOM 651 C C . GLN A 1 81 ? 9.654 81.611 0.400 1.00 37.87 79 GLN A C 1
ATOM 652 O O . GLN A 1 81 ? 10.479 81.119 -0.388 1.00 39.90 79 GLN A O 1
ATOM 658 N N . MET A 1 82 ? 8.427 81.131 0.585 1.00 37.21 80 MET A N 1
ATOM 659 C CA . MET A 1 82 ? 7.930 79.898 -0.009 1.00 38.88 80 MET A CA 1
ATOM 660 C C . MET A 1 82 ? 6.731 80.145 -0.906 1.00 38.15 80 MET A C 1
ATOM 661 O O . MET A 1 82 ? 5.935 81.038 -0.667 1.00 39.84 80 MET A O 1
ATOM 666 N N . GLN A 1 83 ? 6.628 79.353 -1.970 1.00 37.21 81 GLN A N 1
ATOM 667 C CA . GLN A 1 83 ? 5.507 79.437 -2.854 1.00 39.95 81 GLN A CA 1
ATOM 668 C C . GLN A 1 83 ? 4.908 78.058 -3.061 1.00 39.12 81 GLN A C 1
ATOM 669 O O . GLN A 1 83 ? 5.636 77.066 -3.234 1.00 40.47 81 GLN A O 1
ATOM 680 N N . VAL A 1 84 ? 3.585 77.978 -2.995 1.00 37.71 82 VAL A N 1
ATOM 681 C CA . VAL A 1 84 ? 2.865 76.737 -3.121 1.00 39.99 82 VAL A CA 1
ATOM 682 C C . VAL A 1 84 ? 2.123 76.683 -4.428 1.00 41.53 82 VAL A C 1
ATOM 683 O O . VAL A 1 84 ? 1.483 77.655 -4.821 1.00 42.42 82 VAL A O 1
ATOM 687 N N . HIS A 1 85 ? 2.180 75.515 -5.057 1.00 42.09 83 HIS A N 1
ATOM 688 C CA . HIS A 1 85 ? 1.448 75.240 -6.269 1.00 44.36 83 HIS A CA 1
ATOM 689 C C . HIS A 1 85 ? 0.650 73.990 -6.058 1.00 43.78 83 HIS A C 1
ATOM 690 O O . HIS A 1 85 ? 1.079 73.074 -5.364 1.00 42.22 83 HIS A O 1
ATOM 697 N N . GLU A 1 86 ? -0.540 73.992 -6.626 1.00 45.86 84 GLU A N 1
ATOM 698 C CA . GLU A 1 86 ? -1.452 72.885 -6.524 1.00 50.84 84 GLU A CA 1
ATOM 699 C C . GLU A 1 86 ? -0.987 71.821 -7.508 1.00 50.55 84 GLU A C 1
ATOM 700 O O . GLU A 1 86 ? -0.555 72.144 -8.620 1.00 52.01 84 GLU A O 1
ATOM 706 N N . GLY A 1 87 ? -1.066 70.561 -7.100 1.00 50.79 85 GLY A N 1
ATOM 707 C CA . GLY A 1 87 ? -0.811 69.447 -8.013 1.00 52.34 85 GLY A CA 1
ATOM 708 C C . GLY A 1 87 ? 0.633 68.990 -8.042 1.00 52.95 85 GLY A C 1
ATOM 709 O O . GLY A 1 87 ? 1.410 69.232 -7.108 1.00 54.04 85 GLY A O 1
#

Solvent-accessible surface area: 5067 Å² total; per-residue (Å²): 148,112,22,67,85,0,31,0,23,0,32,24,142,159,82,109,58,69,25,120,13,83,55,1,104,114,28,59,12,71,79,4,40,49,59,0,65,124,46,16,131,17,118,87,19,65,0,71,21,60,26,90,136,116,99,75,49,33,2,86,48,70,41,73,0,87,98,0,6,127,10,0,69,141,75,58,47,70,1,77,6,60,2,76,114,80

Sequence (86 aa):
AMEPQVTLNVTFKNEIQSFLVSDPENTTWADIEAMVKVSFDLNTIQIKYLDEENEEVSINSQGEYEEALKMAVKQGNQLQMQVHEG

GO terms:
  GO:0005515 protein binding (F, IPI)
  GO:0005739 mitochondrion (C, IDA)
  GO:0005737 cytoplasm (C, EXP)
  GO:0005764 lysosome (C, EXP)
  GO:0005778 peroxisomal membrane (C, TAS)
  GO:0005829 cytosol (C, IDA)
  GO:0043130 ubiquitin binding (F, IDA)
  GO:0043235 signaling receptor complex (C, IDA)
  GO:0016236 macroautophagy (P, IDA)
  GO:0016020 membrane (C, HDA)

Radius of gyration: 11.86 Å; Cα contacts (8 Å, |Δi|>4): 143; chains: 1; bounding box: 30×21×28 Å

Organism: Homo sapiens (NCBI:txid9606)

Foldseek 3Di:
DAQAWAWEWEDEDHDTDIDTRGGQVPDFPVVVVVVVCVVVVADDKWKWWQAPVRDTDTDDGRVSSVVQQVRCSVVVRYIYMYMDHD

InterPro domains:
  IPR000270 PB1 domain [PF00564] (5-84)
  IPR000270 PB1 domain [SM00666] (4-85)
  IPR000433 Zinc finger, ZZ-type [PF00569] (216-246)
  IPR000433 Zinc finger, ZZ-type [PS01357] (217-243)
  IPR000433 Zinc finger, ZZ-type [PS50135] (212-264)
  IPR000433 Zinc finger, ZZ-type [SM00291] (211-256)
  IPR009060 UBA-like superfamily [SSF46934] (918-955)
  IPR013783 Immunoglobulin-like fold [G3DSA:2.60.40.10] (364-485)
  IPR015940 Ubiquitin-associated domain [PS50030] (913-957)
  IPR032350 Nbr1, FW domain [PF16158] (379-478)
  IPR032350 Nbr1, FW domain [cd14947] (369-479)
  IPR034852 Nbr1, PB1 domain [cd06396] (5-85)
  IPR043145 Zinc finger, ZZ-type superfamily [G3DSA:3.30.60.90] (208-259)
  IPR053793 PB1-like domain [PS51745] (4-85)
  IPR056893 Nbr1-like, C-terminal UBA domain [PF24932] (919-954)

CATH classification: 3.10.20.90

Nearest PDB structures (foldseek):
  2g4s-assembly1_A  TM=1.008E+00  e=1.405E-16  Homo sapiens
  1wj6-assembly1_A  TM=9.457E-01  e=4.970E-14  Homo sapiens
  4mjs-assembly12_W  TM=7.599E-01  e=5.675E-06  Rattus norvegicus
  1oey-assembly3_L  TM=7.894E-01  e=2.071E-04  Homo sapiens
  1oey-assembly4_M  TM=6.560E-01  e=1.418E-04  Homo sapiens

Secondary structure (DSSP, 8-state):
-----EEEEEEETTEEEEEEES-GGG--HHHHHHHHHHHHT-SSEEEEEE-TTS-EEEE-SHHHHHHHHHHHHHTTTEEEEEEEE-